Protein AF-A0A699Q3E3-F1 (afdb_monomer_lite)

pLDDT: mean 80.57, std 14.68, range [36.25, 95.44]

Sequence (92 aa):
MMMRFNEIHKFSDGTLQQIIEALDYRVKEFKINRMNPGLNTRFWTRKDVDRCNAFMFTIQRHLRTRRILRNLESFVGGRVREGDYRLLRCTD

Structure (mmCIF, N/CA/C/O backbone):
data_AF-A0A699Q3E3-F1
#
_entry.id   AF-A0A699Q3E3-F1
#
loop_
_atom_site.group_PDB
_atom_site.id
_atom_site.type_symbol
_atom_site.label_atom_id
_atom_site.label_alt_id
_atom_site.label_comp_id
_atom_site.label_asym_id
_atom_site.label_entity_id
_atom_site.label_seq_id
_atom_site.pdbx_PDB_ins_code
_atom_site.Cartn_x
_atom_site.Cartn_y
_atom_site.Cartn_z
_atom_site.occupancy
_atom_site.B_iso_or_equiv
_atom_site.auth_seq_id
_atom_site.auth_comp_id
_atom_site.auth_asym_id
_atom_site.auth_atom_id
_atom_site.pdbx_PDB_model_num
ATOM 1 N N . MET A 1 1 ? -2.458 -1.124 -14.046 1.00 50.19 1 MET A N 1
ATOM 2 C CA . MET A 1 1 ? -3.677 -0.413 -13.605 1.00 50.19 1 MET A CA 1
ATOM 3 C C . MET A 1 1 ? -3.611 -0.300 -12.091 1.00 50.19 1 MET A C 1
ATOM 5 O O . MET A 1 1 ? -3.609 -1.331 -11.437 1.00 50.19 1 MET A O 1
ATOM 9 N N . MET A 1 2 ? -3.424 0.906 -11.550 1.00 66.75 2 MET A N 1
ATOM 10 C CA . MET A 1 2 ? -3.387 1.123 -10.099 1.00 66.75 2 MET A CA 1
ATOM 11 C C . MET A 1 2 ? -4.804 1.402 -9.607 1.00 66.75 2 MET A C 1
ATOM 13 O O . MET A 1 2 ? -5.508 2.215 -10.207 1.00 66.75 2 MET A O 1
ATOM 17 N N . MET A 1 3 ? -5.208 0.712 -8.545 1.00 76.50 3 MET A N 1
ATOM 18 C CA . MET A 1 3 ? -6.485 0.931 -7.870 1.00 76.50 3 MET A CA 1
ATOM 19 C C . MET A 1 3 ? -6.581 2.393 -7.410 1.00 76.50 3 MET A C 1
ATOM 21 O O . MET A 1 3 ? -5.564 3.003 -7.060 1.00 76.50 3 MET A O 1
ATOM 25 N N . ARG A 1 4 ? -7.773 2.996 -7.446 1.00 78.38 4 ARG A N 1
ATOM 26 C CA . ARG A 1 4 ? -7.900 4.411 -7.080 1.00 78.38 4 ARG A CA 1
ATOM 27 C C . ARG A 1 4 ? -7.890 4.561 -5.559 1.00 78.38 4 ARG A C 1
ATOM 29 O O . ARG A 1 4 ? -8.461 3.755 -4.833 1.00 78.38 4 ARG A O 1
ATOM 36 N N . PHE A 1 5 ? -7.274 5.636 -5.063 1.00 74.81 5 PHE A N 1
ATOM 37 C CA . PHE A 1 5 ? -7.192 5.920 -3.623 1.00 74.81 5 PHE A CA 1
ATOM 38 C C . PHE A 1 5 ? -8.559 5.967 -2.934 1.00 74.81 5 PHE A C 1
ATOM 40 O O . PHE A 1 5 ? -8.699 5.534 -1.792 1.00 74.81 5 PHE A O 1
ATOM 47 N N . ASN A 1 6 ? -9.581 6.454 -3.639 1.00 79.56 6 ASN A N 1
ATOM 48 C CA . ASN A 1 6 ? -10.942 6.514 -3.127 1.00 79.56 6 ASN A CA 1
ATOM 49 C C . ASN A 1 6 ? -11.578 5.129 -2.936 1.00 79.56 6 ASN A C 1
ATOM 51 O O . ASN A 1 6 ? -12.642 5.067 -2.342 1.00 79.56 6 ASN A O 1
ATOM 55 N N . GLU A 1 7 ? -10.968 4.031 -3.385 1.00 84.44 7 GLU A N 1
ATOM 56 C CA . GLU A 1 7 ? -11.498 2.671 -3.228 1.00 84.44 7 GLU A CA 1
ATOM 57 C C . GLU A 1 7 ? -10.899 1.931 -2.025 1.00 84.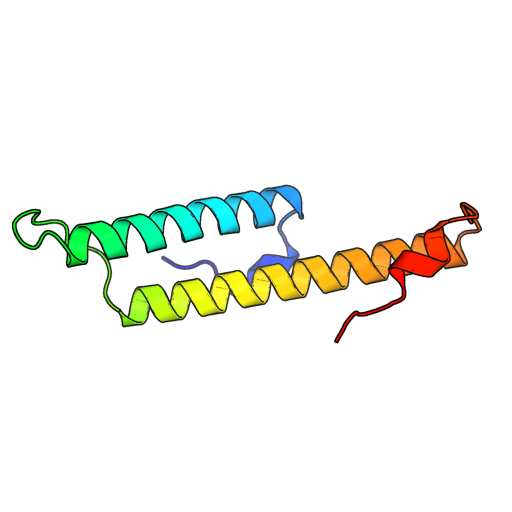44 7 GLU A C 1
ATOM 59 O O . GLU A 1 7 ? -11.475 0.940 -1.588 1.00 84.44 7 GLU A O 1
ATOM 64 N N . ILE A 1 8 ? -9.812 2.439 -1.424 1.00 86.00 8 ILE A N 1
ATOM 65 C CA . ILE A 1 8 ? -9.109 1.803 -0.289 1.00 86.00 8 ILE A CA 1
ATOM 66 C C . ILE A 1 8 ? -10.061 1.524 0.884 1.00 86.00 8 ILE A C 1
ATOM 68 O O . ILE A 1 8 ? -9.946 0.500 1.558 1.00 86.00 8 ILE A O 1
ATOM 72 N N . HIS A 1 9 ? -11.045 2.400 1.112 1.00 84.56 9 HIS A N 1
ATOM 73 C CA . HIS A 1 9 ? -12.007 2.243 2.203 1.00 84.56 9 HIS A CA 1
ATOM 74 C C . HIS A 1 9 ? -12.884 0.985 2.075 1.00 84.56 9 HIS A C 1
ATOM 76 O O . HIS A 1 9 ? -13.367 0.502 3.096 1.00 84.56 9 HIS A O 1
ATOM 82 N N . LYS A 1 10 ? -13.058 0.442 0.862 1.00 90.31 10 LYS A N 1
ATOM 83 C CA . LYS A 1 10 ? -13.901 -0.733 0.586 1.00 90.31 10 LYS A CA 1
ATOM 84 C C . LYS A 1 10 ? -13.244 -2.054 0.987 1.00 90.31 10 LYS A C 1
ATOM 86 O O . LYS A 1 10 ? -13.930 -3.061 1.111 1.00 90.31 10 LYS A O 1
ATOM 91 N N . PHE A 1 11 ? -11.926 -2.065 1.175 1.00 90.00 11 PHE A N 1
ATOM 92 C CA . PHE A 1 11 ? -11.173 -3.284 1.450 1.00 90.00 11 PHE A CA 1
ATOM 93 C C . PHE A 1 11 ? -10.972 -3.512 2.947 1.00 90.00 11 PHE A C 1
ATOM 95 O O . PHE A 1 11 ? -10.820 -2.568 3.735 1.00 90.00 11 PHE A O 1
ATOM 102 N N . SER A 1 12 ? -10.936 -4.792 3.322 1.00 92.50 12 SER A N 1
ATOM 103 C CA . SER A 1 12 ? -10.573 -5.221 4.671 1.00 92.50 12 SER A CA 1
ATOM 104 C C . SER A 1 12 ? -9.092 -4.959 4.948 1.00 92.50 12 SER A C 1
ATOM 106 O O . SER A 1 12 ? -8.276 -4.901 4.025 1.00 92.50 12 SER A O 1
ATOM 108 N N . ASP A 1 13 ? -8.728 -4.845 6.224 1.00 92.25 13 ASP A N 1
ATOM 109 C CA . ASP A 1 13 ? -7.336 -4.611 6.614 1.00 92.25 13 ASP A CA 1
ATOM 110 C C . ASP A 1 13 ? -6.402 -5.741 6.151 1.00 92.25 13 ASP A C 1
ATOM 112 O O . ASP A 1 13 ? -5.292 -5.470 5.700 1.00 92.25 13 ASP A O 1
ATOM 116 N N . GLY A 1 14 ? -6.870 -6.994 6.194 1.00 94.56 14 GLY A N 1
ATOM 117 C CA . GLY A 1 14 ? -6.107 -8.149 5.712 1.00 94.56 14 GLY A CA 1
ATOM 118 C C . GLY A 1 14 ? -5.853 -8.093 4.204 1.00 94.56 14 GLY A C 1
ATOM 119 O O . GLY A 1 14 ? -4.734 -8.321 3.755 1.00 94.56 14 GLY A O 1
ATOM 120 N N . THR A 1 15 ? -6.860 -7.705 3.417 1.00 93.69 15 THR A N 1
ATOM 121 C CA . THR A 1 15 ? -6.701 -7.527 1.965 1.00 93.69 15 THR A CA 1
ATOM 122 C C . THR A 1 15 ? -5.740 -6.383 1.642 1.00 93.69 15 THR A C 1
ATOM 124 O O . THR A 1 15 ? -4.889 -6.513 0.767 1.00 93.69 15 THR A O 1
ATOM 127 N N . LEU A 1 16 ? -5.839 -5.266 2.366 1.00 93.25 16 LEU A N 1
ATOM 128 C CA . LEU A 1 16 ? -4.932 -4.129 2.204 1.00 93.25 16 LEU A CA 1
ATOM 129 C C . LEU A 1 16 ? -3.476 -4.497 2.527 1.00 93.25 16 LEU A C 1
ATOM 131 O O . LEU A 1 16 ? -2.569 -4.052 1.825 1.00 93.25 16 LEU A O 1
ATOM 135 N N . GLN A 1 17 ? -3.257 -5.343 3.534 1.00 94.7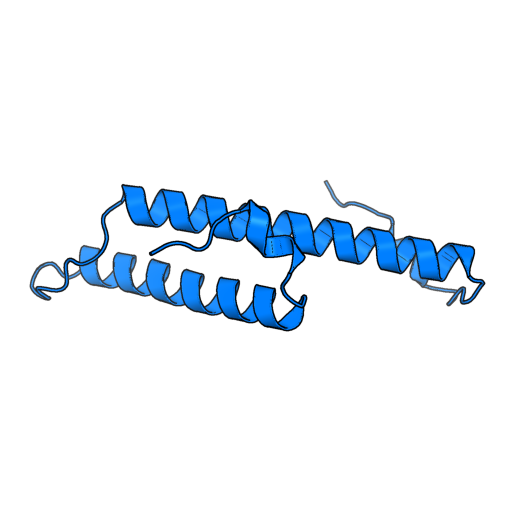5 17 GLN A N 1
ATOM 136 C CA . GLN A 1 17 ? -1.934 -5.863 3.877 1.00 94.75 17 GLN A CA 1
ATOM 137 C C . GLN A 1 17 ? -1.359 -6.746 2.755 1.00 94.75 17 GLN A C 1
ATOM 139 O O . GLN A 1 17 ? -0.229 -6.526 2.325 1.00 94.75 17 GLN A O 1
ATOM 144 N N . GLN A 1 18 ? -2.159 -7.665 2.205 1.00 94.31 18 GLN A N 1
ATOM 145 C CA . GLN A 1 18 ? -1.754 -8.498 1.062 1.00 94.31 18 GLN A CA 1
ATOM 146 C C . GLN A 1 18 ? -1.406 -7.659 -0.177 1.00 94.31 18 GLN A C 1
ATOM 148 O O . GLN A 1 18 ? -0.448 -7.959 -0.890 1.00 94.31 18 GLN A O 1
ATOM 153 N N . ILE A 1 19 ? -2.154 -6.578 -0.429 1.00 91.62 19 ILE A N 1
ATOM 154 C CA . ILE A 1 19 ? -1.863 -5.641 -1.523 1.00 91.62 19 ILE A CA 1
ATOM 155 C C . ILE A 1 19 ? -0.510 -4.951 -1.305 1.00 91.62 19 ILE A C 1
ATOM 157 O O . ILE A 1 19 ? 0.267 -4.845 -2.255 1.00 91.62 19 ILE A O 1
ATOM 161 N N . ILE A 1 20 ? -0.207 -4.497 -0.080 1.00 94.25 20 ILE A N 1
ATOM 162 C CA . ILE A 1 20 ? 1.104 -3.908 0.244 1.00 94.25 20 ILE A CA 1
ATOM 163 C C . ILE A 1 20 ? 2.225 -4.917 -0.030 1.00 94.25 20 ILE A C 1
ATOM 165 O O . ILE A 1 20 ? 3.201 -4.567 -0.687 1.00 94.25 20 ILE A O 1
ATOM 169 N N . GLU A 1 21 ? 2.080 -6.162 0.422 1.00 95.44 21 GLU A N 1
ATOM 170 C CA . GLU A 1 21 ? 3.093 -7.210 0.235 1.00 95.44 21 GLU A CA 1
ATOM 171 C C . GLU A 1 21 ? 3.336 -7.530 -1.246 1.00 95.44 21 GLU A C 1
ATOM 173 O O . GLU A 1 21 ? 4.482 -7.609 -1.693 1.00 95.44 21 GLU A O 1
ATOM 178 N N . ALA A 1 22 ? 2.267 -7.635 -2.038 1.00 93.31 22 ALA A N 1
ATOM 179 C CA . ALA A 1 22 ? 2.371 -7.859 -3.476 1.00 93.31 22 ALA A CA 1
ATOM 180 C C . ALA A 1 22 ? 3.058 -6.688 -4.204 1.00 93.31 22 ALA A C 1
ATOM 182 O O . ALA A 1 22 ? 3.862 -6.903 -5.115 1.00 93.31 22 ALA A O 1
ATOM 183 N N . LEU A 1 23 ? 2.766 -5.444 -3.807 1.00 92.25 23 LEU A N 1
ATOM 184 C CA . LEU A 1 23 ? 3.413 -4.257 -4.370 1.00 92.25 23 LEU A CA 1
ATOM 185 C C . LEU A 1 23 ? 4.892 -4.170 -3.979 1.00 92.25 23 LEU A C 1
ATOM 187 O O . LEU A 1 23 ? 5.722 -3.868 -4.836 1.00 92.25 23 LEU A O 1
ATOM 191 N N . ASP A 1 24 ? 5.236 -4.480 -2.730 1.00 93.75 24 ASP A N 1
ATOM 192 C CA . ASP A 1 24 ? 6.623 -4.516 -2.261 1.00 93.75 24 ASP A CA 1
ATOM 193 C C . ASP A 1 24 ? 7.452 -5.550 -3.039 1.00 93.75 24 ASP A C 1
ATOM 195 O O . ASP A 1 24 ? 8.550 -5.242 -3.513 1.00 93.75 24 ASP A O 1
ATOM 199 N N . TYR A 1 25 ? 6.893 -6.741 -3.281 1.00 92.69 25 TYR A N 1
ATOM 200 C CA . TYR A 1 25 ? 7.523 -7.755 -4.129 1.00 92.69 25 TYR A CA 1
ATOM 201 C C . TYR A 1 25 ? 7.806 -7.228 -5.546 1.00 92.69 25 TYR A C 1
ATOM 203 O O . TYR A 1 25 ? 8.922 -7.368 -6.048 1.00 92.69 25 TYR A O 1
ATOM 211 N N . ARG A 1 26 ? 6.839 -6.546 -6.175 1.00 88.75 26 ARG A N 1
ATOM 212 C CA . ARG A 1 26 ? 7.014 -5.953 -7.516 1.00 88.75 26 ARG A CA 1
ATOM 213 C C . ARG A 1 26 ? 8.051 -4.832 -7.544 1.00 88.75 26 ARG A C 1
ATOM 215 O O . ARG A 1 26 ? 8.827 -4.729 -8.493 1.00 88.75 26 ARG A O 1
ATOM 222 N N . VAL A 1 27 ? 8.116 -4.009 -6.499 1.00 91.00 27 VAL A N 1
ATOM 223 C CA . VAL A 1 27 ? 9.155 -2.975 -6.372 1.00 91.00 27 VAL A CA 1
ATOM 224 C C . VAL A 1 27 ? 10.544 -3.608 -6.230 1.00 91.00 27 VAL A C 1
ATOM 226 O O . VAL A 1 27 ? 11.507 -3.114 -6.825 1.00 91.00 27 VAL A O 1
ATOM 229 N N . LYS A 1 28 ? 10.667 -4.712 -5.485 1.00 90.81 28 LYS A N 1
ATOM 230 C CA . LYS A 1 28 ? 11.918 -5.479 -5.368 1.00 90.81 28 LYS A CA 1
ATOM 231 C C . LYS A 1 28 ? 12.322 -6.113 -6.701 1.00 90.81 28 LYS A C 1
ATOM 233 O O . LYS A 1 28 ? 13.473 -5.965 -7.107 1.00 90.81 28 LYS A O 1
ATOM 238 N N . GLU A 1 29 ? 11.381 -6.720 -7.416 1.00 88.62 29 GLU A N 1
ATOM 239 C CA . GLU A 1 29 ? 11.590 -7.279 -8.759 1.00 88.62 29 GLU A CA 1
ATOM 240 C C . GLU A 1 29 ? 12.105 -6.210 -9.740 1.00 88.62 29 GLU A C 1
ATOM 242 O O . GLU A 1 29 ? 13.098 -6.426 -10.436 1.00 88.62 29 GLU A O 1
ATOM 247 N N . PHE A 1 30 ? 11.523 -5.004 -9.726 1.00 87.88 30 PHE A N 1
ATOM 248 C CA . PHE A 1 30 ? 12.021 -3.885 -10.533 1.00 87.88 30 PHE A CA 1
ATOM 249 C C . PHE A 1 30 ? 13.479 -3.522 -10.211 1.00 87.88 30 PHE A C 1
ATOM 251 O O . PHE A 1 30 ? 14.262 -3.251 -11.126 1.00 87.88 30 PHE A O 1
ATOM 258 N N . LYS A 1 31 ? 13.869 -3.509 -8.927 1.00 86.75 31 LYS A N 1
ATOM 259 C CA . LYS A 1 31 ? 15.259 -3.219 -8.531 1.00 86.75 31 LYS A CA 1
ATOM 260 C C . LYS A 1 31 ? 16.225 -4.261 -9.100 1.00 86.75 31 LYS A C 1
ATOM 262 O O . LYS A 1 31 ? 17.258 -3.870 -9.637 1.00 86.75 31 LYS A O 1
ATOM 267 N N . ILE A 1 32 ? 15.869 -5.545 -9.035 1.00 86.44 32 ILE A N 1
ATOM 268 C CA . ILE A 1 32 ? 16.681 -6.652 -9.566 1.00 86.44 32 ILE A CA 1
ATOM 269 C C . ILE A 1 32 ? 16.814 -6.549 -11.090 1.00 86.44 32 ILE A C 1
ATOM 271 O O . ILE A 1 32 ? 17.927 -6.618 -11.612 1.00 86.44 32 ILE A O 1
ATOM 275 N N . ASN A 1 33 ? 15.706 -6.306 -11.796 1.00 84.56 33 ASN A N 1
ATOM 276 C CA . ASN A 1 33 ? 15.706 -6.149 -13.254 1.00 84.56 33 ASN A CA 1
ATOM 277 C C . ASN A 1 33 ? 16.553 -4.949 -13.694 1.00 84.56 33 ASN A C 1
ATOM 279 O O . ASN A 1 33 ? 17.279 -5.020 -14.680 1.00 84.56 33 ASN A O 1
ATOM 283 N N . ARG A 1 34 ? 16.524 -3.845 -12.938 1.00 81.62 34 ARG A N 1
ATOM 284 C CA . ARG A 1 34 ? 17.366 -2.675 -13.221 1.00 81.62 34 ARG A CA 1
ATOM 285 C C . ARG A 1 34 ? 18.862 -2.962 -13.047 1.00 81.62 34 ARG A C 1
ATOM 287 O O . ARG A 1 34 ? 19.664 -2.347 -13.742 1.00 81.62 34 ARG A O 1
ATOM 294 N N . MET A 1 35 ? 19.238 -3.844 -12.122 1.00 83.75 35 MET A N 1
ATOM 295 C CA . MET A 1 35 ? 20.636 -4.235 -11.890 1.00 83.75 35 MET A CA 1
ATOM 296 C C . MET A 1 35 ? 21.156 -5.236 -12.930 1.00 83.75 35 MET A C 1
ATOM 298 O O . MET A 1 35 ? 22.364 -5.357 -13.094 1.00 83.75 35 MET A O 1
ATOM 302 N N . ASN A 1 36 ? 20.261 -5.910 -13.656 1.00 81.50 36 ASN A N 1
ATOM 303 C CA . ASN A 1 36 ? 20.594 -6.937 -14.641 1.00 81.50 36 ASN A CA 1
ATOM 304 C C . ASN A 1 36 ? 20.001 -6.572 -16.015 1.00 81.50 36 ASN A C 1
ATOM 306 O O . ASN A 1 36 ? 19.012 -7.170 -16.435 1.00 81.50 36 ASN A O 1
ATOM 310 N N . PRO A 1 37 ? 20.587 -5.601 -16.742 1.00 66.81 37 PRO A N 1
ATOM 311 C CA . PRO A 1 37 ? 20.016 -5.062 -17.981 1.00 66.81 37 PRO A CA 1
ATOM 312 C C . PRO A 1 37 ? 19.915 -6.071 -19.140 1.00 66.81 37 PRO A C 1
ATOM 314 O O . PRO A 1 37 ? 19.230 -5.788 -20.118 1.00 66.81 37 PRO A O 1
ATOM 317 N N . GLY A 1 38 ? 20.563 -7.240 -19.039 1.00 71.12 38 GLY A N 1
ATOM 318 C CA . GLY A 1 38 ? 20.410 -8.349 -19.993 1.00 71.12 38 GLY A CA 1
ATOM 319 C C . GLY A 1 38 ? 19.077 -9.100 -19.871 1.00 71.12 38 GLY A C 1
ATOM 320 O O . GLY A 1 38 ? 18.694 -9.820 -20.790 1.00 71.12 38 GLY A O 1
ATOM 321 N N . LEU A 1 39 ? 18.347 -8.913 -18.766 1.00 67.88 39 LEU A N 1
ATOM 322 C CA . LEU A 1 39 ? 16.977 -9.390 -18.606 1.00 67.88 39 LEU A CA 1
ATOM 323 C C . LEU A 1 39 ? 16.041 -8.354 -19.236 1.00 67.88 39 LEU A C 1
ATOM 325 O O . LEU A 1 39 ? 15.791 -7.284 -18.678 1.00 67.88 39 LEU A O 1
ATOM 329 N N . ASN A 1 40 ? 15.561 -8.649 -20.444 1.00 60.06 40 ASN A N 1
ATOM 330 C CA . ASN A 1 40 ? 14.659 -7.779 -21.196 1.00 60.06 40 ASN A CA 1
ATOM 331 C C . ASN A 1 40 ? 13.247 -7.798 -20.580 1.00 60.06 40 ASN A C 1
ATOM 333 O O . ASN A 1 40 ? 12.320 -8.409 -21.105 1.00 60.06 40 ASN A O 1
ATOM 337 N N . THR A 1 41 ? 13.096 -7.156 -19.422 1.00 62.03 41 THR A N 1
ATOM 338 C CA . THR A 1 41 ? 11.890 -7.238 -18.585 1.00 62.03 41 THR A CA 1
ATOM 339 C C . THR A 1 41 ? 11.401 -5.842 -18.214 1.00 62.03 41 THR A C 1
ATOM 341 O O . THR A 1 41 ? 11.280 -5.494 -17.038 1.00 62.03 41 THR A O 1
ATOM 344 N N . ARG A 1 42 ? 11.164 -4.959 -19.191 1.00 66.50 42 ARG A N 1
ATOM 345 C CA . ARG A 1 42 ? 10.800 -3.569 -18.871 1.00 66.50 42 ARG A CA 1
ATOM 346 C C . ARG A 1 42 ? 9.299 -3.303 -18.963 1.00 66.50 42 ARG A C 1
ATOM 348 O O . ARG A 1 42 ? 8.822 -2.753 -19.944 1.00 66.50 42 ARG A O 1
ATOM 355 N N . PHE A 1 43 ? 8.579 -3.627 -17.887 1.00 69.31 43 PHE A N 1
ATOM 356 C CA . PHE A 1 43 ? 7.175 -3.228 -17.694 1.00 69.31 43 PHE A CA 1
ATOM 357 C C . PHE A 1 43 ? 6.989 -2.008 -16.771 1.00 69.31 43 PHE A C 1
ATOM 359 O O . PHE A 1 43 ? 5.925 -1.398 -16.797 1.00 69.31 43 PHE A O 1
ATOM 366 N N . TRP A 1 44 ? 7.973 -1.655 -15.931 1.00 81.94 44 TRP A N 1
ATOM 367 C CA . TRP A 1 44 ?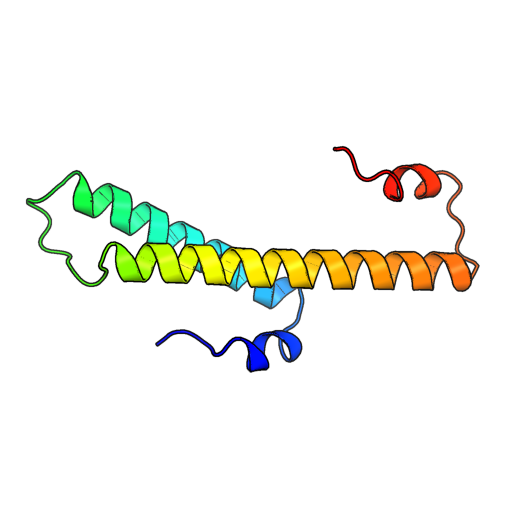 7.850 -0.578 -14.933 1.00 81.94 44 TRP A CA 1
ATOM 368 C C . TRP A 1 44 ? 8.941 0.477 -15.118 1.00 81.94 44 TRP A C 1
ATOM 370 O O . TRP A 1 44 ? 10.095 0.169 -15.425 1.00 81.94 44 TRP A O 1
ATOM 380 N N . THR A 1 45 ? 8.580 1.739 -14.917 1.00 87.06 45 THR A N 1
ATOM 381 C CA . THR A 1 45 ? 9.503 2.875 -14.880 1.00 87.06 45 THR A CA 1
ATOM 382 C C . THR A 1 45 ? 9.776 3.300 -13.438 1.00 87.06 45 THR A C 1
ATOM 384 O O . THR A 1 45 ? 9.059 2.933 -12.508 1.00 87.06 45 THR A O 1
ATOM 387 N N . ARG A 1 46 ? 10.796 4.142 -13.231 1.00 88.31 46 ARG A N 1
ATOM 388 C CA . ARG A 1 46 ? 11.059 4.734 -11.909 1.00 88.31 46 ARG A CA 1
ATOM 389 C C . ARG A 1 46 ? 9.842 5.514 -11.382 1.00 88.31 46 ARG A C 1
ATOM 391 O O . ARG A 1 46 ? 9.536 5.425 -10.203 1.00 88.31 46 A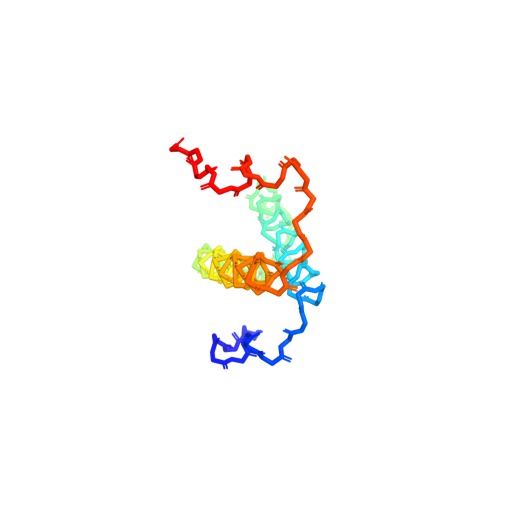RG A O 1
ATOM 398 N N . LYS A 1 47 ? 9.092 6.166 -12.278 1.00 89.88 47 LYS A N 1
ATOM 399 C CA . LYS A 1 47 ? 7.843 6.872 -11.956 1.00 89.88 47 LYS A CA 1
ATOM 400 C C . LYS A 1 47 ? 6.750 5.925 -11.452 1.00 89.88 47 LYS A C 1
ATOM 402 O O . LYS A 1 47 ? 5.988 6.296 -10.562 1.00 89.88 47 LYS A O 1
ATOM 407 N N . ASP A 1 48 ? 6.675 4.713 -12.000 1.00 88.50 48 ASP A N 1
ATOM 408 C CA . ASP A 1 48 ? 5.724 3.697 -11.536 1.00 88.50 48 ASP A CA 1
ATOM 409 C C . ASP A 1 48 ? 6.089 3.205 -10.137 1.00 88.50 48 ASP A C 1
ATOM 411 O O . ASP A 1 48 ? 5.212 3.078 -9.288 1.00 88.50 48 ASP A O 1
ATOM 415 N N . VAL A 1 49 ? 7.383 3.019 -9.864 1.00 90.19 49 VAL A N 1
ATOM 416 C CA . VAL A 1 49 ? 7.880 2.666 -8.526 1.00 90.19 49 VAL A CA 1
ATOM 417 C C . VAL A 1 49 ? 7.565 3.759 -7.511 1.00 90.19 49 VAL A C 1
ATOM 419 O O . VAL A 1 49 ? 7.023 3.456 -6.451 1.00 90.19 49 VAL A O 1
ATOM 422 N N . ASP A 1 50 ? 7.834 5.023 -7.839 1.00 92.38 50 ASP A N 1
ATOM 423 C CA . ASP A 1 50 ? 7.539 6.151 -6.949 1.00 92.38 50 ASP A CA 1
ATOM 424 C C . ASP A 1 50 ? 6.033 6.242 -6.655 1.00 92.38 50 ASP A C 1
ATOM 426 O O . ASP A 1 50 ? 5.621 6.414 -5.505 1.00 92.38 50 ASP A O 1
ATOM 430 N N . ARG A 1 51 ? 5.191 6.022 -7.674 1.00 91.06 51 ARG A N 1
ATOM 431 C CA . ARG A 1 51 ? 3.733 5.947 -7.511 1.00 91.06 51 ARG A CA 1
ATOM 432 C C . ARG A 1 51 ? 3.311 4.775 -6.620 1.00 91.06 51 ARG A C 1
ATOM 434 O O . ARG A 1 51 ? 2.418 4.946 -5.794 1.00 91.06 51 ARG A O 1
ATOM 441 N N . CYS A 1 52 ? 3.934 3.607 -6.766 1.00 91.56 52 CYS A N 1
ATOM 442 C CA . CYS A 1 52 ? 3.641 2.441 -5.929 1.00 91.56 52 CYS A CA 1
ATOM 443 C C . CYS A 1 52 ? 4.043 2.664 -4.475 1.00 91.56 52 CYS A C 1
ATOM 445 O O . CYS A 1 52 ? 3.262 2.353 -3.581 1.00 91.56 52 CYS A O 1
ATOM 447 N N . A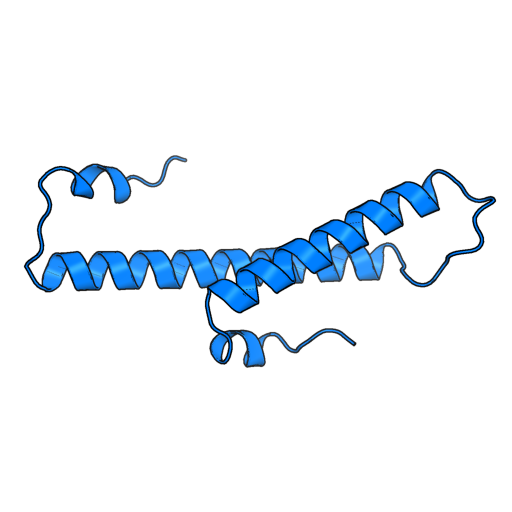SN A 1 53 ? 5.205 3.272 -4.234 1.00 93.31 53 ASN A N 1
ATOM 448 C CA . ASN A 1 53 ? 5.646 3.635 -2.890 1.00 93.31 53 ASN A CA 1
ATOM 449 C C . ASN A 1 53 ? 4.678 4.625 -2.229 1.00 93.31 53 ASN A C 1
ATOM 451 O O . ASN A 1 53 ? 4.266 4.410 -1.090 1.00 93.31 53 ASN A O 1
ATOM 455 N N . ALA A 1 54 ? 4.248 5.660 -2.958 1.00 92.94 54 ALA A N 1
ATOM 456 C CA . ALA A 1 54 ? 3.245 6.602 -2.465 1.00 92.94 54 ALA A CA 1
ATOM 457 C C . ALA A 1 54 ? 1.913 5.903 -2.134 1.00 92.94 54 ALA A C 1
ATOM 459 O O . ALA A 1 54 ? 1.305 6.180 -1.101 1.00 92.94 54 ALA A O 1
ATOM 460 N N . PHE A 1 55 ? 1.484 4.958 -2.975 1.00 90.94 55 PHE A N 1
ATOM 461 C CA . PHE A 1 55 ? 0.256 4.195 -2.757 1.00 90.94 55 PHE A CA 1
ATOM 462 C C . PHE A 1 55 ? 0.336 3.292 -1.516 1.00 90.94 55 PHE A C 1
ATOM 464 O O . PHE A 1 55 ? -0.559 3.336 -0.669 1.00 90.94 55 PHE A O 1
ATOM 471 N N . MET A 1 56 ? 1.430 2.537 -1.357 1.00 93.06 56 MET A N 1
ATOM 472 C CA . MET A 1 56 ? 1.678 1.714 -0.165 1.00 93.06 56 MET A CA 1
ATOM 473 C C . MET A 1 56 ? 1.665 2.559 1.113 1.00 93.06 56 MET A C 1
ATOM 475 O O . MET A 1 56 ? 1.021 2.180 2.091 1.00 93.06 56 MET A O 1
ATOM 479 N N . PHE A 1 57 ? 2.299 3.734 1.088 1.00 93.12 57 PHE A N 1
ATOM 480 C CA . PHE A 1 57 ? 2.309 4.656 2.223 1.00 93.12 57 PHE A CA 1
ATOM 481 C C . PHE A 1 57 ? 0.897 5.113 2.619 1.00 93.12 57 PHE A C 1
ATOM 483 O O . PHE A 1 57 ? 0.551 5.137 3.802 1.00 93.12 57 PHE A O 1
ATOM 490 N N . THR A 1 58 ? 0.040 5.438 1.647 1.00 92.31 58 THR A N 1
ATOM 491 C CA . THR A 1 58 ? -1.351 5.814 1.939 1.00 92.31 58 THR A CA 1
ATOM 492 C C . THR A 1 58 ? -2.144 4.664 2.556 1.00 92.31 58 THR A C 1
ATOM 494 O O . THR A 1 58 ? -2.888 4.900 3.510 1.00 92.31 58 THR A O 1
ATOM 497 N N . ILE A 1 59 ? -1.967 3.427 2.076 1.00 91.56 59 ILE A N 1
ATOM 498 C CA . ILE A 1 59 ? -2.620 2.257 2.681 1.00 91.56 59 ILE A CA 1
ATOM 499 C C . ILE A 1 59 ? -2.144 2.072 4.126 1.00 91.56 59 ILE A C 1
ATOM 501 O O . ILE A 1 59 ? -2.969 1.920 5.025 1.00 91.56 59 ILE A O 1
ATOM 505 N N . GLN A 1 60 ? -0.834 2.144 4.376 1.00 92.75 60 GLN A N 1
ATOM 506 C CA . GLN A 1 60 ? -0.277 2.030 5.727 1.00 92.75 60 GLN A CA 1
ATOM 507 C C . GLN A 1 60 ? -0.833 3.103 6.670 1.00 92.75 60 GLN A C 1
ATOM 509 O O . GLN A 1 60 ? -1.215 2.800 7.802 1.00 92.75 60 GLN A O 1
ATOM 514 N N . ARG A 1 61 ? -0.941 4.352 6.200 1.00 92.69 61 ARG A N 1
ATOM 515 C CA . ARG A 1 61 ? -1.555 5.445 6.964 1.00 92.69 61 ARG A CA 1
ATOM 516 C C . ARG A 1 61 ? -3.013 5.137 7.308 1.00 92.69 61 ARG A C 1
ATOM 518 O O . ARG A 1 61 ? -3.411 5.314 8.456 1.00 92.69 61 ARG A O 1
ATOM 525 N N . HIS A 1 62 ? -3.787 4.635 6.346 1.00 90.62 62 HIS A N 1
ATOM 526 C CA . HIS A 1 62 ? -5.189 4.260 6.552 1.00 90.62 62 HIS A CA 1
ATOM 527 C C . HIS A 1 62 ? -5.346 3.122 7.567 1.00 90.62 62 HIS A C 1
ATOM 529 O O . HIS A 1 62 ? -6.168 3.210 8.479 1.00 90.62 62 HIS A O 1
ATOM 535 N N . LEU A 1 63 ? -4.505 2.088 7.471 1.00 92.44 63 LEU A N 1
ATOM 536 C CA . LEU A 1 63 ? -4.457 0.987 8.437 1.00 92.44 63 LEU A CA 1
ATOM 537 C C . LEU A 1 63 ? -4.108 1.481 9.847 1.00 92.44 63 LEU A C 1
ATOM 539 O O . LEU A 1 63 ? -4.742 1.064 10.817 1.00 92.44 63 LEU A O 1
ATOM 543 N N . ARG A 1 64 ? -3.148 2.408 9.974 1.00 92.25 64 ARG A N 1
ATOM 544 C CA . ARG A 1 64 ? -2.787 3.021 11.263 1.00 92.25 64 ARG A CA 1
ATOM 545 C C . ARG A 1 64 ? -3.970 3.774 11.869 1.00 92.25 64 ARG A C 1
ATOM 547 O O . ARG A 1 64 ? -4.266 3.574 13.044 1.00 92.25 64 ARG A O 1
ATOM 554 N N . THR A 1 65 ? -4.681 4.575 11.075 1.00 91.69 65 THR A N 1
ATOM 555 C CA . THR A 1 65 ? -5.885 5.287 11.529 1.00 91.69 65 THR A CA 1
ATOM 556 C C . THR A 1 65 ? -6.980 4.319 11.982 1.00 91.69 65 THR A C 1
ATOM 558 O O . THR A 1 65 ? -7.517 4.483 13.075 1.00 91.69 65 THR A O 1
ATOM 561 N N . ARG A 1 66 ? -7.267 3.262 11.207 1.00 91.00 66 ARG A N 1
ATOM 562 C CA . ARG A 1 66 ? -8.243 2.224 11.593 1.00 91.00 66 ARG A CA 1
ATOM 563 C C . ARG A 1 66 ? -7.858 1.497 12.880 1.00 91.00 66 ARG A C 1
ATOM 565 O O . ARG A 1 66 ? -8.722 1.174 13.691 1.00 91.00 66 ARG A O 1
ATOM 572 N N . ARG A 1 67 ? -6.566 1.234 13.087 1.00 91.25 67 ARG A N 1
ATOM 573 C CA . ARG A 1 67 ? -6.063 0.610 14.317 1.00 91.25 67 ARG A CA 1
ATOM 574 C C . ARG A 1 67 ? -6.258 1.518 15.532 1.00 91.25 67 ARG A C 1
ATOM 576 O O . ARG A 1 67 ? -6.698 1.033 16.566 1.00 91.25 67 ARG A O 1
ATOM 583 N N . ILE A 1 68 ? -5.989 2.819 15.397 1.00 89.50 68 ILE A N 1
ATOM 584 C CA . ILE A 1 68 ? -6.207 3.801 16.473 1.00 89.50 68 ILE A CA 1
ATOM 585 C C . ILE A 1 68 ? -7.693 3.886 16.838 1.00 89.50 68 ILE A C 1
ATOM 587 O O . ILE A 1 68 ? -8.021 3.797 18.015 1.00 89.50 68 ILE A O 1
ATOM 591 N N . LEU A 1 69 ? -8.590 3.992 15.851 1.00 89.12 69 LEU A N 1
ATOM 592 C CA . LEU A 1 69 ? -10.034 4.069 16.104 1.00 89.12 69 LEU A CA 1
ATOM 593 C C . LEU A 1 69 ? -10.563 2.830 16.837 1.00 89.12 69 LEU A C 1
ATOM 595 O O . LEU A 1 69 ? -11.235 2.974 17.851 1.00 89.12 69 LEU A O 1
ATOM 599 N N . ARG A 1 70 ? -10.172 1.622 16.411 1.00 86.69 70 ARG A N 1
ATOM 600 C CA . ARG A 1 70 ? -10.551 0.376 17.104 1.00 86.69 70 ARG A CA 1
ATOM 601 C C . ARG A 1 70 ? -10.031 0.311 18.542 1.00 86.69 70 ARG A C 1
ATOM 603 O O . ARG A 1 70 ? -10.726 -0.180 19.427 1.00 86.69 70 ARG A O 1
ATOM 610 N N . ASN A 1 71 ? -8.821 0.815 18.789 1.00 83.38 71 ASN A N 1
ATOM 611 C CA . ASN A 1 71 ? -8.273 0.893 20.143 1.00 83.38 71 ASN A CA 1
ATOM 612 C C . ASN A 1 71 ? -9.061 1.886 21.014 1.00 83.38 71 ASN A C 1
ATOM 614 O O . ASN A 1 71 ? -9.333 1.589 22.173 1.00 83.38 71 ASN A O 1
ATOM 618 N N . LEU A 1 72 ? -9.457 3.038 20.459 1.00 85.88 72 LEU A N 1
ATOM 619 C CA . LEU A 1 72 ? -10.285 4.027 21.158 1.00 85.88 72 LEU A CA 1
ATOM 620 C C . LEU A 1 72 ? -11.688 3.488 21.459 1.00 85.88 72 LEU A C 1
ATOM 622 O O . LEU A 1 72 ? -12.178 3.657 22.570 1.00 85.88 72 LEU A O 1
ATOM 626 N N . GLU A 1 73 ? -12.313 2.789 20.512 1.00 83.38 73 GLU A N 1
ATOM 627 C CA . GLU A 1 73 ? -13.592 2.105 20.735 1.00 83.38 73 GLU A CA 1
ATOM 628 C C . GLU A 1 73 ? -13.483 1.065 21.859 1.00 83.38 73 GLU A C 1
ATOM 630 O O . GLU A 1 73 ? -14.338 1.018 22.741 1.00 83.38 73 GLU A O 1
ATOM 635 N N . SER A 1 74 ? -12.404 0.272 21.883 1.00 78.00 74 SER A N 1
ATOM 636 C CA . SER A 1 74 ? -12.148 -0.693 22.963 1.00 78.00 74 SER A CA 1
ATOM 637 C C . SER A 1 74 ? -11.934 -0.019 24.323 1.00 78.00 74 SER A C 1
ATOM 639 O O . SER A 1 74 ? -12.339 -0.571 25.346 1.00 78.00 74 SER A O 1
ATOM 641 N N . PHE A 1 75 ? -11.310 1.163 24.334 1.00 75.81 75 PHE A N 1
ATOM 642 C CA . PHE A 1 75 ? -11.076 1.958 25.538 1.00 75.81 75 PHE A CA 1
ATOM 643 C C . PHE A 1 75 ? -12.385 2.520 26.110 1.00 75.81 75 PHE A C 1
ATOM 645 O O . PHE A 1 75 ? -12.669 2.338 27.292 1.00 75.81 75 PHE A O 1
ATOM 652 N N . VAL A 1 76 ? -13.215 3.144 25.266 1.00 76.75 76 VAL A N 1
ATOM 653 C CA . VAL A 1 76 ? -14.514 3.716 25.668 1.00 76.75 76 VAL A CA 1
ATOM 654 C C . VAL A 1 76 ? -15.524 2.619 26.033 1.00 76.75 76 VAL A C 1
ATOM 656 O O . VAL A 1 76 ? -16.317 2.792 26.952 1.00 76.75 76 VAL A O 1
ATOM 659 N N . GLY A 1 77 ? -15.472 1.465 25.361 1.00 75.00 77 GLY A N 1
ATOM 660 C CA . GLY A 1 77 ? -16.366 0.325 25.586 1.00 75.00 77 GLY A CA 1
ATOM 661 C C . GLY A 1 77 ? -16.095 -0.507 26.850 1.00 75.00 77 GLY A C 1
ATOM 662 O O . GLY A 1 77 ? -16.709 -1.560 27.013 1.00 75.00 77 GLY A O 1
ATOM 663 N N . GLY A 1 78 ? -15.176 -0.090 27.730 1.00 67.94 78 GLY A N 1
ATOM 664 C CA . GLY A 1 78 ? -14.994 -0.679 29.065 1.00 67.94 78 GLY A CA 1
ATOM 665 C C . GLY A 1 78 ? -14.218 -2.002 29.133 1.00 67.94 78 GLY A C 1
ATOM 666 O O . GLY A 1 78 ? -14.127 -2.596 30.204 1.00 67.94 78 GLY A O 1
ATOM 667 N N . ARG A 1 79 ? -13.607 -2.474 28.036 1.00 62.25 79 ARG A N 1
ATOM 668 C CA . ARG A 1 79 ? -12.693 -3.634 28.061 1.00 62.25 79 ARG A CA 1
ATOM 669 C C . ARG A 1 79 ? -11.259 -3.180 28.33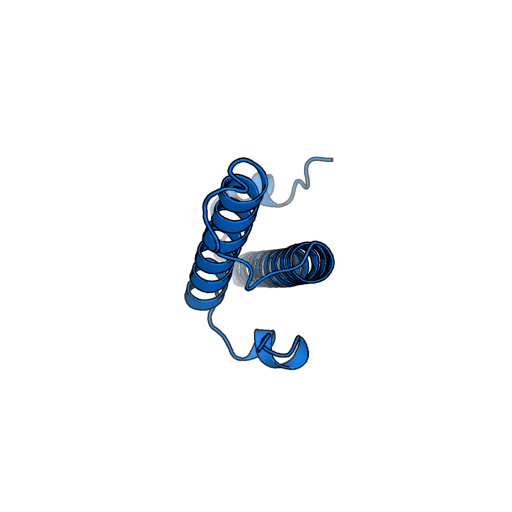6 1.00 62.25 79 ARG A C 1
ATOM 671 O O . ARG A 1 79 ? -10.374 -3.377 27.509 1.00 62.25 79 ARG A O 1
ATOM 678 N N . VAL A 1 80 ? -11.032 -2.539 29.479 1.00 55.97 80 VAL A N 1
ATOM 679 C CA . VAL A 1 80 ? -9.683 -2.140 29.905 1.00 55.97 80 VAL A CA 1
ATOM 680 C C . VAL A 1 80 ? -8.904 -3.402 30.279 1.00 55.97 80 VAL A C 1
ATOM 682 O O . VAL A 1 80 ? -9.121 -3.976 31.344 1.00 55.97 80 VAL A O 1
ATOM 685 N N . ARG A 1 81 ? -7.995 -3.859 29.407 1.00 60.00 81 ARG A N 1
ATOM 686 C CA . ARG A 1 81 ? -6.891 -4.719 29.844 1.00 60.00 81 ARG A CA 1
ATOM 687 C C . ARG A 1 81 ? -5.807 -3.805 30.395 1.00 60.00 81 ARG A C 1
ATOM 689 O O . ARG A 1 81 ? -5.338 -2.897 29.718 1.00 60.00 81 ARG A O 1
ATOM 696 N N . GLU A 1 82 ? -5.414 -4.059 31.634 1.00 55.00 82 GLU A N 1
ATOM 697 C CA . GLU A 1 82 ? -4.545 -3.228 32.482 1.00 55.00 82 GLU A CA 1
ATOM 698 C C . GLU A 1 82 ? -3.182 -2.842 31.846 1.00 55.00 82 GLU A C 1
ATOM 700 O O . GLU A 1 82 ? -2.518 -1.915 32.300 1.00 55.00 82 GLU A O 1
ATOM 705 N N . GLY A 1 83 ? -2.786 -3.481 30.734 1.00 59.22 83 GLY A N 1
ATOM 706 C CA . GLY A 1 83 ? -1.574 -3.180 29.958 1.00 59.22 83 GLY A CA 1
ATOM 707 C C . GLY A 1 83 ? -1.719 -2.221 28.758 1.00 59.22 83 GLY A C 1
ATOM 708 O O . GLY A 1 83 ? -0.698 -1.855 28.168 1.00 59.22 83 GLY A O 1
ATOM 709 N N . ASP A 1 84 ? -2.930 -1.796 28.376 1.00 56.66 84 ASP A N 1
ATOM 710 C CA . ASP A 1 84 ? -3.190 -1.120 27.085 1.00 56.66 84 ASP A CA 1
ATOM 711 C C . ASP A 1 84 ? -2.717 0.347 27.003 1.00 56.66 84 ASP A C 1
ATOM 713 O O . ASP A 1 84 ? -2.552 0.893 25.908 1.00 56.66 84 ASP A O 1
ATOM 717 N N . TYR A 1 85 ? -2.387 0.987 28.130 1.00 56.28 85 TYR A N 1
ATOM 718 C CA . TYR A 1 85 ? -1.920 2.384 28.154 1.00 56.28 85 TYR A CA 1
ATOM 719 C C . TYR A 1 85 ? -0.570 2.601 27.447 1.00 56.28 85 TYR A C 1
ATOM 721 O O . TYR A 1 85 ? -0.247 3.720 27.047 1.00 56.28 85 TYR A O 1
ATOM 729 N N . ARG A 1 86 ? 0.227 1.540 27.241 1.00 57.81 86 ARG A N 1
ATOM 730 C CA . ARG A 1 86 ? 1.508 1.624 26.510 1.00 57.81 86 ARG A CA 1
ATOM 731 C C . ARG A 1 86 ? 1.332 1.761 24.997 1.00 57.81 86 ARG A C 1
ATOM 733 O O . ARG A 1 86 ? 2.237 2.262 24.337 1.00 57.81 86 ARG A O 1
ATOM 740 N N . LEU A 1 87 ? 0.182 1.365 24.448 1.00 58.38 87 LEU A N 1
ATOM 741 C CA . LEU A 1 87 ? -0.107 1.442 23.009 1.00 58.38 87 LEU A CA 1
ATOM 742 C C . LEU A 1 87 ? -0.514 2.851 22.549 1.00 58.38 87 LEU A C 1
ATOM 744 O O . LEU A 1 87 ? -0.603 3.099 21.347 1.00 58.38 87 LEU A O 1
ATOM 748 N N . LEU A 1 88 ? -0.741 3.770 23.494 1.00 59.12 88 LEU A N 1
ATOM 749 C CA . LEU A 1 88 ? -1.032 5.183 23.237 1.00 59.12 88 LEU A CA 1
ATOM 750 C C . LEU A 1 88 ? 0.235 6.042 23.090 1.00 59.12 88 LEU A C 1
ATOM 752 O O . LEU A 1 88 ? 0.144 7.185 22.646 1.00 59.12 88 LEU A O 1
ATOM 756 N N . ARG A 1 89 ? 1.426 5.513 23.413 1.00 46.50 89 ARG A N 1
ATOM 757 C CA . ARG A 1 89 ? 2.691 6.205 23.132 1.00 46.50 89 ARG A CA 1
ATOM 758 C C . ARG A 1 89 ? 3.048 6.034 21.657 1.00 46.50 89 ARG A C 1
ATOM 760 O O . ARG A 1 89 ? 3.582 5.008 21.249 1.00 46.50 89 ARG A O 1
ATOM 767 N N . CYS A 1 90 ? 2.781 7.070 20.863 1.00 46.25 90 CYS A N 1
ATOM 768 C CA . CYS A 1 90 ? 3.586 7.339 19.675 1.00 46.25 90 CYS A CA 1
ATOM 769 C C . CYS A 1 90 ? 5.047 7.474 20.128 1.00 46.25 90 CYS A C 1
ATOM 771 O O . CYS A 1 90 ? 5.353 8.342 20.939 1.00 46.25 90 CYS A O 1
ATOM 773 N N . THR A 1 91 ? 5.930 6.599 19.660 1.00 42.62 91 THR A N 1
ATOM 774 C CA . THR A 1 91 ? 7.368 6.886 19.645 1.00 42.62 91 THR A CA 1
ATOM 775 C C . THR A 1 91 ? 7.649 7.820 18.474 1.00 42.62 91 THR A C 1
ATOM 777 O O . THR A 1 91 ? 7.229 7.508 17.353 1.00 42.62 91 THR A O 1
ATOM 780 N N . ASP A 1 92 ? 8.285 8.951 18.780 1.00 36.25 92 ASP A N 1
ATOM 781 C CA . ASP A 1 92 ? 8.932 9.863 17.829 1.00 36.25 92 ASP A CA 1
ATOM 782 C C . ASP A 1 92 ? 10.004 9.157 16.984 1.00 36.25 92 ASP A C 1
ATOM 784 O O . ASP A 1 92 ? 10.644 8.209 17.505 1.00 36.25 92 ASP A O 1
#

Foldseek 3Di:
DDDDLVCLVVDDLVVLVVLLVVLVVVLVVVVVCVVPVVPPDPPDDPVNSVVSVVVSVSSVVVSVVVVVVVLVCCVVVPVDDVPSVVVPDDDD

Secondary structure (DSSP, 8-state):
-PPPGGGGGGS-HHHHHHHHHHHHHHHHHHHHHHH-TTS------HHHHHHHHHHHHHHHHHHHHHHHHHHHHHHHTT---TTGGGGG----

Radius of gyration: 18.23 Å; chains: 1; bounding box: 37×19×54 Å

Organism: Tanacetum cinerariifolium (NCBI:txid118510)